Protein AF-A0A372Q5I9-F1 (afdb_monomer_lite)

Radius of gyration: 17.38 Å; chains: 1; bounding box: 40×32×50 Å

Foldseek 3Di:
DQPPLQVVCCVPPVGSPCSVVLLVQLLCQCVVPVVVLLPDVVQQDPPVVCVVVVVVDPDDDDDPPPRRGPSVVSVVQSVQSVDPPGDRDVSSVQSNCQSVQHKDAAPDDPPVDPVCCVVRGDIRGHDDDPPPPD

Structure (mmCIF, N/CA/C/O backbone):
data_AF-A0A372Q5I9-F1
#
_entry.id   AF-A0A372Q5I9-F1
#
loop_
_atom_site.group_PDB
_atom_site.id
_atom_site.type_symbol
_atom_site.label_atom_id
_atom_site.label_alt_id
_atom_site.label_comp_id
_atom_site.label_asym_id
_atom_site.label_entity_id
_atom_site.label_seq_id
_atom_site.pdbx_PDB_ins_code
_atom_site.Cartn_x
_atom_site.Cartn_y
_atom_site.Cartn_z
_atom_site.occupancy
_atom_site.B_iso_or_equiv
_atom_site.auth_seq_id
_atom_site.auth_comp_id
_atom_site.auth_asym_id
_atom_site.auth_atom_id
_atom_site.pdbx_PDB_model_num
ATOM 1 N N . MET A 1 1 ? 12.507 0.087 3.864 1.00 51.41 1 MET A N 1
ATOM 2 C CA . MET A 1 1 ? 11.570 0.381 2.761 1.00 51.41 1 MET A CA 1
ATOM 3 C C . MET A 1 1 ? 11.574 -0.690 1.679 1.00 51.41 1 MET A C 1
ATOM 5 O O . MET A 1 1 ? 10.542 -0.918 1.069 1.00 51.41 1 MET A O 1
ATOM 9 N N . GLU A 1 2 ? 12.701 -1.379 1.483 1.00 56.09 2 GLU A N 1
ATOM 10 C CA . GLU A 1 2 ? 12.885 -2.394 0.439 1.00 56.09 2 GLU A CA 1
ATOM 11 C C . GLU A 1 2 ? 11.979 -3.621 0.607 1.00 56.09 2 GLU A C 1
ATOM 13 O O . GLU A 1 2 ? 11.406 -4.090 -0.361 1.00 56.09 2 GLU A O 1
ATOM 18 N N . THR A 1 3 ? 11.740 -4.119 1.820 1.00 71.19 3 THR A N 1
ATOM 19 C CA . THR A 1 3 ? 11.135 -5.453 1.975 1.00 71.19 3 THR A CA 1
ATOM 20 C C . THR A 1 3 ? 9.711 -5.583 1.427 1.00 71.19 3 THR A C 1
ATOM 22 O O . THR A 1 3 ? 9.437 -6.561 0.737 1.00 71.19 3 THR A O 1
ATOM 25 N N . VAL A 1 4 ? 8.805 -4.627 1.676 1.00 86.44 4 VAL A N 1
ATOM 26 C CA . VAL A 1 4 ? 7.398 -4.751 1.235 1.00 86.44 4 VAL A CA 1
ATOM 27 C C . VAL A 1 4 ? 7.273 -4.621 -0.281 1.00 86.44 4 VAL A C 1
ATOM 29 O O . VAL A 1 4 ? 6.642 -5.467 -0.908 1.00 86.44 4 VAL A O 1
ATOM 32 N N . PHE A 1 5 ? 7.895 -3.607 -0.887 1.00 90.69 5 PHE A N 1
ATOM 33 C CA . PHE A 1 5 ? 7.799 -3.394 -2.332 1.00 90.69 5 PHE A CA 1
ATOM 34 C C . PHE A 1 5 ? 8.676 -4.355 -3.136 1.00 90.69 5 PHE A C 1
ATOM 36 O O . PHE A 1 5 ? 8.263 -4.747 -4.225 1.00 90.69 5 PHE A O 1
ATOM 43 N N . ASN A 1 6 ? 9.807 -4.819 -2.596 1.00 90.50 6 ASN A N 1
ATOM 44 C CA . ASN A 1 6 ? 10.565 -5.915 -3.202 1.00 90.50 6 ASN A CA 1
ATOM 45 C C . ASN A 1 6 ? 9.735 -7.198 -3.185 1.00 90.50 6 ASN A C 1
ATOM 47 O O . ASN A 1 6 ? 9.586 -7.830 -4.225 1.00 90.50 6 ASN A O 1
ATOM 51 N N . SER A 1 7 ? 9.111 -7.530 -2.047 1.00 90.25 7 SER A N 1
ATOM 52 C CA . SER A 1 7 ? 8.238 -8.708 -1.944 1.00 90.25 7 SER A CA 1
ATOM 53 C C . SER A 1 7 ? 7.037 -8.598 -2.881 1.00 90.25 7 SER A C 1
ATOM 55 O O . SER A 1 7 ? 6.737 -9.541 -3.604 1.00 90.25 7 SER A O 1
ATOM 57 N N . ALA A 1 8 ? 6.372 -7.440 -2.923 1.00 91.25 8 ALA A N 1
ATOM 58 C CA . ALA A 1 8 ? 5.258 -7.204 -3.837 1.00 91.25 8 ALA A CA 1
ATOM 59 C C . ALA A 1 8 ? 5.697 -7.333 -5.302 1.00 91.25 8 ALA A C 1
ATOM 61 O O . ALA A 1 8 ? 5.028 -8.000 -6.087 1.00 91.25 8 ALA A O 1
ATOM 62 N N . SER A 1 9 ? 6.844 -6.753 -5.659 1.00 93.12 9 SER A N 1
ATOM 63 C CA . SER A 1 9 ? 7.417 -6.855 -7.001 1.00 93.12 9 SER A CA 1
ATOM 64 C C . SER A 1 9 ? 7.734 -8.308 -7.363 1.00 93.12 9 SER A C 1
ATOM 66 O O . SER A 1 9 ? 7.380 -8.765 -8.449 1.00 93.12 9 SER A O 1
ATOM 68 N N . LEU A 1 10 ? 8.330 -9.065 -6.440 1.00 93.75 10 LEU A N 1
ATOM 69 C CA . LEU A 1 10 ? 8.642 -10.478 -6.628 1.00 93.75 10 LEU A CA 1
ATOM 70 C C . LEU A 1 10 ? 7.375 -11.323 -6.815 1.00 93.75 10 LEU A C 1
ATOM 72 O O . LEU A 1 10 ? 7.316 -12.134 -7.733 1.00 93.75 10 LEU A O 1
ATOM 76 N N . ILE A 1 11 ? 6.348 -11.112 -5.990 1.00 91.38 11 ILE A N 1
ATOM 77 C CA . ILE A 1 11 ? 5.086 -11.865 -6.056 1.00 91.38 11 ILE A CA 1
ATOM 78 C C . ILE A 1 11 ? 4.320 -11.560 -7.350 1.00 91.38 11 ILE A C 1
ATOM 80 O O . ILE A 1 11 ? 3.759 -12.465 -7.963 1.00 91.38 11 ILE A O 1
ATOM 84 N N . VAL A 1 12 ? 4.275 -10.291 -7.764 1.00 91.31 12 VAL A N 1
ATOM 85 C CA . VAL A 1 12 ? 3.466 -9.855 -8.912 1.00 91.31 12 VAL A CA 1
ATOM 86 C C . VAL A 1 12 ? 4.193 -10.068 -10.240 1.00 91.31 12 VAL A C 1
ATOM 88 O O . VAL A 1 12 ? 3.567 -10.479 -11.216 1.00 91.31 12 VAL A O 1
ATOM 91 N N . PHE A 1 13 ? 5.498 -9.793 -10.291 1.00 92.00 13 PHE A N 1
ATOM 92 C CA . PHE A 1 13 ? 6.283 -9.758 -11.531 1.00 92.00 13 PHE A CA 1
ATOM 93 C C . PHE A 1 13 ? 7.381 -10.828 -11.608 1.00 92.00 13 PHE A C 1
ATOM 95 O O . PHE A 1 13 ? 8.049 -10.929 -12.635 1.00 92.00 13 PHE A O 1
ATOM 102 N N . GLY A 1 14 ? 7.608 -11.611 -10.548 1.00 92.94 14 GLY A N 1
ATOM 103 C CA . GLY A 1 14 ? 8.684 -12.610 -10.494 1.00 92.94 14 GLY A CA 1
ATOM 104 C C . GLY A 1 14 ? 10.092 -12.018 -10.354 1.00 92.94 14 GLY A C 1
ATOM 105 O O . GLY A 1 14 ? 11.076 -12.732 -10.525 1.00 92.94 14 GLY A O 1
ATOM 106 N N . ASN A 1 15 ? 10.205 -10.715 -10.078 1.00 92.12 15 ASN A N 1
ATOM 107 C CA . ASN A 1 15 ? 11.466 -9.979 -9.989 1.00 92.12 15 ASN A CA 1
ATOM 108 C C . ASN A 1 15 ? 11.297 -8.746 -9.086 1.00 92.12 15 ASN A C 1
ATOM 110 O O . ASN A 1 15 ? 10.258 -8.095 -9.128 1.00 92.12 15 ASN A O 1
ATOM 114 N N . GLU A 1 16 ? 12.321 -8.376 -8.320 1.00 91.81 16 GLU A N 1
ATOM 115 C CA . GLU A 1 16 ? 12.341 -7.198 -7.443 1.00 91.81 16 GLU A CA 1
ATOM 116 C C . GLU A 1 16 ? 12.575 -5.859 -8.171 1.00 91.81 16 GLU A C 1
ATOM 118 O O . GLU A 1 16 ? 12.362 -4.804 -7.578 1.00 91.81 16 GLU A O 1
ATOM 123 N N . ASN A 1 17 ? 12.967 -5.857 -9.452 1.00 93.44 17 ASN A N 1
ATOM 124 C CA . ASN A 1 17 ? 13.344 -4.640 -10.195 1.00 93.44 17 ASN A CA 1
ATOM 125 C C . ASN A 1 17 ? 12.218 -3.605 -10.393 1.00 93.44 17 ASN A C 1
ATOM 127 O O . ASN A 1 17 ? 12.500 -2.493 -10.837 1.00 93.44 17 ASN A O 1
ATOM 131 N N . PHE A 1 18 ? 10.962 -3.954 -10.098 1.00 92.25 18 PHE A N 1
ATOM 132 C CA . PHE A 1 18 ? 9.819 -3.040 -10.196 1.00 92.25 18 PHE A CA 1
ATOM 133 C C . PHE A 1 18 ? 9.432 -2.409 -8.850 1.00 92.25 18 PHE A C 1
ATOM 135 O O . PHE A 1 18 ? 8.409 -1.725 -8.766 1.00 92.25 18 PHE A O 1
ATOM 142 N N . ASN A 1 19 ? 10.228 -2.619 -7.793 1.00 91.31 19 ASN A N 1
ATOM 143 C CA . ASN A 1 19 ? 9.911 -2.124 -6.453 1.00 91.31 19 ASN A CA 1
ATOM 144 C C . ASN A 1 19 ? 9.736 -0.593 -6.410 1.00 91.31 19 ASN A C 1
ATOM 146 O O . ASN A 1 19 ? 8.772 -0.114 -5.814 1.00 91.31 19 ASN A O 1
ATOM 150 N N . ILE A 1 20 ? 10.590 0.170 -7.105 1.00 91.12 20 ILE A N 1
ATOM 151 C CA . ILE A 1 20 ? 10.553 1.642 -7.097 1.00 91.12 20 ILE A CA 1
ATOM 152 C C . ILE A 1 20 ? 9.322 2.146 -7.855 1.00 91.12 20 ILE A C 1
ATOM 154 O O . ILE A 1 20 ? 8.653 3.076 -7.410 1.00 91.12 20 ILE A O 1
ATOM 158 N N . GLN A 1 21 ? 9.002 1.521 -8.989 1.00 93.56 21 GLN A N 1
ATOM 159 C CA . GLN A 1 21 ? 7.846 1.864 -9.813 1.00 93.56 21 GLN A CA 1
ATOM 160 C C . GLN A 1 21 ? 6.544 1.586 -9.057 1.00 93.56 21 GLN A C 1
ATOM 162 O O . GLN A 1 21 ? 5.656 2.437 -9.047 1.00 93.56 21 GLN A O 1
ATOM 167 N N . LEU A 1 22 ? 6.449 0.434 -8.382 1.00 93.50 22 LEU A N 1
ATOM 168 C CA . LEU A 1 22 ? 5.314 0.109 -7.517 1.00 93.50 22 LEU A CA 1
ATOM 169 C C . LEU A 1 22 ? 5.191 1.098 -6.360 1.00 93.50 22 LEU A C 1
ATOM 171 O O . LEU A 1 22 ? 4.102 1.603 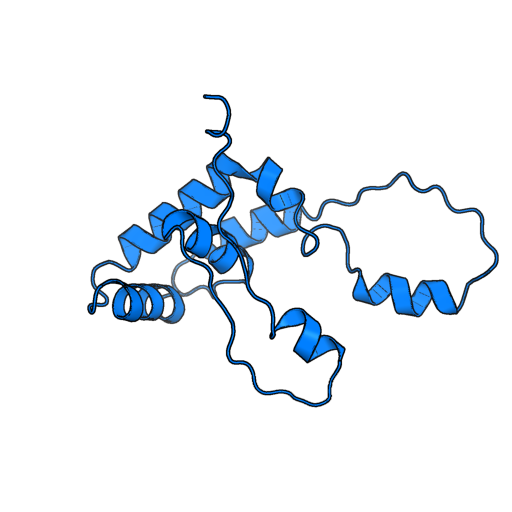-6.102 1.00 93.50 22 LEU A O 1
ATOM 175 N N . TRP A 1 23 ? 6.299 1.395 -5.684 1.00 92.62 23 TRP A N 1
ATOM 176 C CA . TRP A 1 23 ? 6.321 2.347 -4.578 1.00 92.62 23 TRP A CA 1
ATOM 177 C C . TRP A 1 23 ? 5.832 3.734 -5.008 1.00 92.62 23 TRP A C 1
ATOM 179 O O . TRP A 1 23 ? 4.947 4.306 -4.365 1.00 92.62 23 TRP A O 1
ATOM 189 N N . LEU A 1 24 ? 6.334 4.239 -6.137 1.00 93.69 24 LEU A N 1
ATOM 190 C CA . LEU A 1 24 ? 5.915 5.522 -6.693 1.00 93.69 24 LEU A CA 1
ATOM 191 C C . LEU A 1 24 ? 4.432 5.515 -7.084 1.00 93.69 24 LEU A C 1
ATOM 193 O O . LEU A 1 24 ? 3.709 6.452 -6.746 1.00 93.69 24 LEU A O 1
ATOM 197 N N . ALA A 1 25 ? 3.964 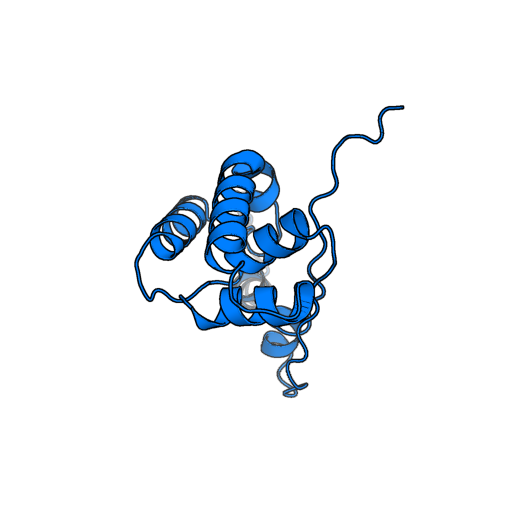4.456 -7.751 1.00 95.19 25 ALA A N 1
ATOM 198 C CA . ALA A 1 25 ? 2.560 4.314 -8.126 1.00 95.19 25 ALA A CA 1
ATOM 199 C C . ALA A 1 25 ? 1.641 4.317 -6.896 1.00 95.19 25 ALA A C 1
ATOM 201 O O . ALA A 1 25 ? 0.596 4.964 -6.916 1.00 95.19 25 ALA A O 1
ATOM 202 N N . VAL A 1 26 ? 2.053 3.658 -5.808 1.00 95.00 26 VAL A N 1
ATOM 203 C CA . VAL A 1 26 ? 1.302 3.635 -4.547 1.00 95.00 26 VAL A CA 1
ATOM 204 C C . VAL A 1 26 ? 1.239 5.011 -3.896 1.00 95.00 26 VAL A C 1
ATOM 206 O O . VAL A 1 26 ? 0.159 5.421 -3.475 1.00 95.00 26 VAL A O 1
ATOM 209 N N . ILE A 1 27 ? 2.352 5.747 -3.831 1.00 93.69 27 ILE A N 1
ATOM 210 C CA . ILE A 1 27 ? 2.343 7.116 -3.289 1.00 93.69 27 ILE A CA 1
ATOM 211 C C . ILE A 1 27 ? 1.410 8.011 -4.112 1.00 93.69 27 ILE A C 1
ATOM 213 O O . ILE A 1 27 ? 0.593 8.727 -3.533 1.00 93.69 27 ILE A O 1
ATOM 217 N N . ILE A 1 28 ? 1.493 7.947 -5.445 1.00 95.31 28 ILE A N 1
ATOM 218 C CA . ILE A 1 28 ? 0.633 8.734 -6.340 1.00 95.31 28 ILE A CA 1
ATOM 219 C C . ILE A 1 28 ? -0.840 8.384 -6.112 1.00 95.31 28 ILE A C 1
ATOM 221 O O . ILE A 1 28 ? -1.646 9.281 -5.885 1.00 95.31 28 ILE A O 1
ATOM 225 N N . GLU A 1 29 ? -1.187 7.097 -6.102 1.00 95.88 29 GLU A N 1
ATOM 226 C CA . GLU A 1 29 ? -2.548 6.612 -5.852 1.00 95.88 29 GLU A CA 1
ATOM 227 C C . GLU A 1 29 ? -3.098 7.120 -4.506 1.00 95.88 29 GLU A C 1
ATOM 229 O O . GLU A 1 29 ? -4.202 7.669 -4.444 1.00 95.88 29 GLU A O 1
AT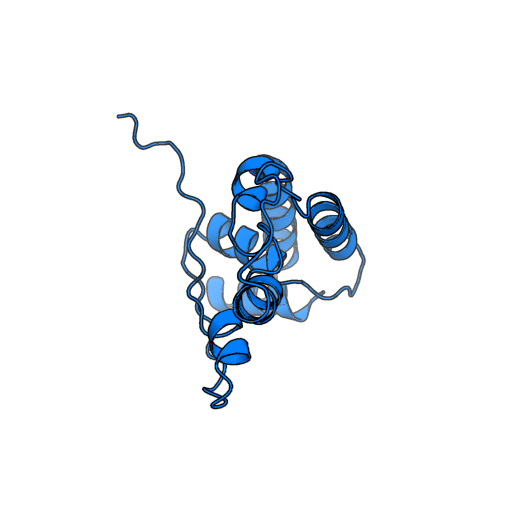OM 234 N N . LEU A 1 30 ? -2.319 6.998 -3.429 1.00 93.88 30 LEU A N 1
ATOM 235 C CA . LEU A 1 30 ? -2.714 7.463 -2.097 1.00 93.88 30 LEU A CA 1
ATOM 236 C C . LEU A 1 30 ? -2.919 8.982 -2.056 1.00 93.88 30 LEU A C 1
ATOM 238 O O . LEU A 1 30 ? -3.900 9.457 -1.480 1.00 93.88 30 LEU A O 1
ATOM 242 N N . MET A 1 31 ? -2.031 9.753 -2.685 1.00 93.31 31 MET A N 1
ATOM 243 C CA . MET A 1 31 ? -2.154 11.210 -2.736 1.00 93.31 31 MET A CA 1
ATOM 244 C C . MET A 1 31 ? -3.364 11.645 -3.575 1.00 93.31 31 MET A C 1
ATOM 246 O O . MET A 1 31 ? -4.155 12.473 -3.116 1.00 93.31 31 MET A O 1
ATOM 250 N N . SER A 1 32 ? -3.553 11.057 -4.760 1.00 94.31 32 SER A N 1
ATOM 251 C CA . SER A 1 32 ? -4.632 11.404 -5.695 1.00 94.31 32 SER A CA 1
ATOM 252 C C . SER A 1 32 ? -6.027 11.105 -5.151 1.00 94.31 32 SER A C 1
ATOM 254 O O . SER A 1 32 ? -6.958 11.863 -5.421 1.00 94.31 32 SER A O 1
ATOM 256 N N . TYR A 1 33 ? -6.181 10.036 -4.366 1.00 93.69 33 TYR A N 1
ATOM 257 C CA . TYR A 1 33 ? -7.484 9.596 -3.857 1.00 93.69 33 TYR A CA 1
ATOM 258 C C . TYR A 1 33 ? -7.599 9.703 -2.332 1.00 93.69 33 TYR A C 1
ATOM 260 O O . TYR A 1 33 ? -8.371 8.976 -1.707 1.00 93.69 33 TYR A O 1
ATOM 268 N N . THR A 1 34 ? -6.885 10.657 -1.726 1.00 90.19 34 THR A N 1
ATOM 269 C CA . THR A 1 34 ? -6.917 10.936 -0.277 1.00 90.19 34 THR A CA 1
ATOM 270 C C . THR A 1 34 ? -8.339 10.969 0.317 1.00 90.19 34 THR A C 1
ATOM 272 O O . THR A 1 34 ? -8.566 10.286 1.318 1.00 90.19 34 THR A O 1
ATOM 275 N N . PRO A 1 35 ? -9.340 11.659 -0.282 1.00 88.31 35 PRO A N 1
ATOM 276 C CA . PRO A 1 35 ? -10.691 11.700 0.287 1.00 88.31 35 PRO A CA 1
ATOM 277 C C . PRO A 1 35 ? -11.364 10.328 0.398 1.00 88.31 35 PRO A C 1
ATOM 279 O O . PRO A 1 35 ? -12.151 10.121 1.317 1.00 88.31 35 PRO A O 1
ATOM 282 N N . PHE A 1 36 ? -11.057 9.399 -0.514 1.00 90.19 36 PHE A N 1
ATOM 283 C CA . PHE A 1 36 ? -11.562 8.026 -0.472 1.00 90.19 36 PHE A CA 1
ATOM 284 C C . PHE A 1 36 ? -10.897 7.229 0.654 1.00 90.19 36 PHE A C 1
ATOM 286 O O . PHE A 1 36 ? -11.575 6.544 1.418 1.00 90.19 36 PHE A O 1
ATOM 293 N N . TYR A 1 37 ? -9.571 7.326 0.783 1.00 89.12 37 TYR A N 1
ATOM 294 C CA . TYR A 1 37 ? -8.844 6.573 1.802 1.00 89.12 37 TYR A CA 1
ATOM 295 C C . TYR A 1 37 ? -9.186 7.049 3.217 1.00 89.12 37 TYR A C 1
ATOM 297 O O . TYR A 1 37 ? -9.366 6.215 4.097 1.00 89.12 37 TYR A O 1
ATOM 305 N N . LEU A 1 38 ? -9.408 8.350 3.424 1.00 86.75 38 LEU A N 1
ATOM 306 C CA . LEU A 1 38 ? -9.829 8.900 4.721 1.00 86.75 38 LEU A CA 1
ATOM 307 C C . LEU A 1 38 ? -11.237 8.468 5.177 1.00 86.75 38 LEU A C 1
ATOM 309 O O . LEU A 1 38 ? -11.590 8.725 6.325 1.00 86.75 38 LEU A O 1
ATOM 313 N N . GLN A 1 39 ? -12.043 7.845 4.310 1.00 84.62 39 GLN A N 1
ATOM 314 C CA . GLN A 1 39 ? -13.344 7.251 4.668 1.00 84.62 39 GLN A CA 1
ATOM 315 C C . GLN A 1 39 ? -13.221 5.793 5.134 1.00 84.62 39 GLN A C 1
ATOM 317 O O . GLN A 1 39 ? -14.206 5.186 5.543 1.00 84.62 39 GLN A O 1
ATOM 322 N N . GLN A 1 40 ? -12.041 5.175 5.026 1.00 80.00 40 GLN A N 1
ATOM 323 C CA . GLN A 1 40 ? -11.879 3.790 5.457 1.00 80.00 40 GLN A CA 1
ATOM 324 C C . GLN A 1 40 ? -11.933 3.706 6.983 1.00 80.00 40 GLN A C 1
ATOM 326 O O . GLN A 1 40 ? -11.290 4.490 7.676 1.00 80.00 40 GLN A O 1
ATOM 331 N N . GLN A 1 41 ? -12.607 2.675 7.498 1.00 74.69 41 GLN A N 1
ATOM 332 C CA . GLN A 1 41 ? -12.807 2.446 8.937 1.00 74.69 41 GLN A CA 1
ATOM 333 C C . GLN A 1 41 ? -11.520 2.479 9.777 1.00 74.69 41 GLN A C 1
ATOM 335 O O . GLN A 1 41 ? -11.559 2.841 10.942 1.00 74.69 41 GLN A O 1
ATOM 340 N N . ILE A 1 42 ? -10.364 2.130 9.200 1.00 73.12 42 ILE A N 1
ATOM 341 C CA . ILE A 1 42 ? -9.074 2.181 9.911 1.00 73.12 42 ILE A CA 1
ATOM 342 C C . ILE A 1 42 ? -8.608 3.616 10.226 1.00 73.12 42 ILE A C 1
ATOM 344 O O . ILE A 1 42 ? -7.765 3.813 11.098 1.00 73.12 42 ILE A O 1
ATOM 348 N N . PHE A 1 43 ? -9.147 4.608 9.512 1.00 69.94 43 PHE A N 1
ATOM 349 C CA . PHE A 1 43 ? -8.909 6.037 9.724 1.00 69.94 43 PHE A CA 1
ATOM 350 C C . PHE A 1 43 ? -10.117 6.739 10.362 1.00 69.94 43 PHE A C 1
ATOM 352 O O . PHE A 1 43 ? -9.996 7.888 10.796 1.00 69.94 43 PHE A O 1
ATOM 359 N N . GLU A 1 44 ? -11.257 6.048 10.470 1.00 61.41 44 GLU A N 1
ATOM 360 C CA . GLU A 1 44 ? -12.435 6.477 11.222 1.00 61.41 44 GLU A CA 1
ATOM 361 C C . GLU A 1 44 ? -12.329 6.004 12.677 1.00 61.41 44 GLU A C 1
ATOM 363 O O . GLU A 1 44 ? -12.984 5.057 13.095 1.00 61.41 44 GLU A O 1
ATOM 368 N N . GLN A 1 45 ? -11.518 6.718 13.463 1.00 55.19 45 GLN A N 1
ATOM 369 C CA . GLN A 1 45 ? -11.373 6.547 14.917 1.00 55.19 45 GLN A CA 1
ATOM 370 C C . GLN A 1 45 ? -10.832 5.179 15.371 1.00 55.19 45 GLN A C 1
ATOM 372 O O . GLN A 1 45 ? -10.865 4.169 14.677 1.00 55.19 45 GLN A O 1
ATOM 377 N N . ASP A 1 46 ? -10.293 5.140 16.589 1.00 53.69 46 ASP A N 1
ATOM 378 C CA . ASP A 1 46 ? -9.961 3.882 17.255 1.00 53.69 46 ASP A CA 1
ATOM 379 C C . ASP A 1 46 ? -11.268 3.185 17.659 1.00 53.69 46 ASP A C 1
ATOM 381 O O . ASP A 1 46 ? -11.695 3.265 18.812 1.00 53.69 46 ASP A O 1
ATOM 385 N N . ILE A 1 47 ? -11.929 2.528 16.695 1.00 49.00 47 ILE A N 1
ATOM 386 C CA . ILE A 1 47 ? -13.159 1.736 16.899 1.00 49.00 47 ILE A CA 1
ATOM 387 C C . ILE A 1 47 ? -12.990 0.812 18.115 1.00 49.00 47 ILE A C 1
ATOM 389 O O . ILE A 1 47 ? -13.903 0.653 18.921 1.00 49.00 47 ILE A O 1
ATOM 393 N N . ILE A 1 48 ? -11.774 0.299 18.306 1.00 49.47 48 ILE A N 1
ATOM 394 C CA . ILE A 1 48 ? -11.431 -0.608 19.396 1.00 49.47 48 ILE A CA 1
ATOM 395 C C . ILE A 1 48 ? -11.500 0.079 20.772 1.00 49.47 48 ILE A C 1
ATOM 397 O O . ILE A 1 48 ? -12.037 -0.503 21.709 1.00 49.47 48 ILE A O 1
ATOM 401 N N . PHE A 1 49 ? -11.019 1.319 20.919 1.00 43.91 49 PHE A N 1
ATOM 402 C CA . PHE A 1 49 ? -11.040 2.003 22.222 1.00 43.91 49 PHE A CA 1
ATOM 403 C C . PHE A 1 49 ? -12.440 2.491 22.608 1.00 43.91 49 PHE A C 1
ATOM 405 O O . PHE A 1 49 ? -12.745 2.632 23.795 1.00 43.91 49 PHE A O 1
ATOM 412 N N . ARG A 1 50 ? -13.310 2.754 21.625 1.00 43.50 50 ARG A N 1
ATOM 413 C CA . ARG A 1 50 ? -14.679 3.211 21.891 1.00 43.50 50 ARG A CA 1
ATOM 414 C C . ARG A 1 50 ? -15.603 2.084 22.336 1.00 43.50 50 ARG A C 1
ATOM 416 O O . ARG A 1 50 ? -16.384 2.313 23.248 1.00 43.50 50 ARG A O 1
ATOM 423 N N . GLU A 1 51 ? -15.527 0.889 21.752 1.00 48.44 51 GLU A N 1
ATOM 424 C CA . GLU A 1 51 ? -16.419 -0.214 22.157 1.00 48.44 51 GLU A CA 1
ATOM 425 C C . GLU A 1 51 ? -16.185 -0.667 23.605 1.00 48.44 51 GLU A C 1
ATOM 427 O O . GLU A 1 51 ? -17.151 -0.938 24.319 1.00 48.44 51 GLU A O 1
ATOM 432 N N . GLU A 1 52 ? -14.935 -0.674 24.075 1.00 50.97 52 GLU A N 1
ATOM 433 C CA . GLU A 1 52 ? -14.625 -1.006 25.472 1.00 50.97 52 GLU A CA 1
ATOM 434 C C . GLU A 1 52 ? -15.040 0.114 26.442 1.00 50.97 52 GLU A C 1
ATOM 436 O O . GLU A 1 52 ? -15.603 -0.165 27.497 1.00 50.97 52 GLU A O 1
ATOM 441 N N . THR A 1 53 ? -14.865 1.390 26.074 1.00 49.00 53 THR A N 1
ATOM 442 C CA . THR A 1 53 ? -15.213 2.531 26.951 1.00 49.00 53 THR A CA 1
ATOM 443 C C . THR A 1 53 ? -16.697 2.917 26.934 1.00 49.00 53 THR A C 1
ATOM 445 O O . THR A 1 53 ? -17.197 3.492 27.904 1.00 49.00 53 THR A O 1
ATOM 448 N N . LEU A 1 54 ? -17.434 2.597 25.863 1.00 45.25 54 LEU A N 1
ATOM 449 C CA . LEU A 1 54 ? -18.880 2.841 25.755 1.00 45.25 54 LEU A CA 1
ATOM 450 C C . LEU A 1 54 ? -19.718 1.791 26.491 1.00 45.25 54 LEU A C 1
ATOM 452 O O . LEU A 1 54 ? -20.867 2.074 26.835 1.00 45.25 54 LEU A O 1
ATOM 456 N N . ASN A 1 55 ? -19.164 0.607 26.767 1.00 48.69 55 ASN A N 1
ATOM 457 C CA . ASN A 1 55 ? -19.854 -0.394 27.582 1.00 48.69 55 ASN A CA 1
ATOM 458 C C . ASN A 1 55 ? -19.853 -0.045 29.081 1.00 48.69 55 ASN A C 1
ATOM 460 O O . ASN A 1 55 ? -20.759 -0.479 29.790 1.00 48.69 55 ASN A O 1
ATOM 464 N N . ASP A 1 56 ? -18.912 0.790 29.538 1.00 46.19 56 ASP A N 1
ATOM 465 C CA . ASP A 1 56 ? -18.830 1.240 30.937 1.00 46.19 56 ASP A CA 1
ATOM 466 C C . ASP A 1 56 ? -19.644 2.510 31.237 1.00 46.19 56 ASP A C 1
ATOM 468 O O . ASP A 1 56 ? -20.009 2.749 32.384 1.00 46.19 56 ASP A O 1
ATOM 472 N N . ASN A 1 57 ? -20.003 3.313 30.228 1.00 42.84 57 ASN A N 1
ATOM 473 C CA . ASN A 1 57 ? -20.687 4.595 30.433 1.00 42.84 57 ASN A CA 1
ATOM 474 C C . ASN A 1 57 ? -22.017 4.694 29.674 1.00 42.84 57 ASN A C 1
ATOM 476 O O . ASN A 1 57 ? -22.246 5.593 28.860 1.00 42.84 57 ASN A O 1
ATOM 480 N N . ARG A 1 58 ? -22.966 3.818 30.019 1.00 44.94 58 ARG A N 1
ATOM 481 C CA . ARG A 1 58 ? -24.392 4.137 29.848 1.00 44.94 58 ARG A CA 1
ATOM 482 C C . ARG A 1 58 ? -24.759 5.222 30.860 1.00 44.94 58 ARG A C 1
ATOM 484 O O . ARG A 1 58 ? -25.115 4.870 31.975 1.00 44.94 58 ARG A O 1
ATOM 491 N N . ASN A 1 59 ? -24.593 6.498 30.496 1.00 44.69 59 ASN A N 1
ATOM 492 C CA . ASN A 1 59 ? -25.352 7.675 30.972 1.00 44.69 59 ASN A CA 1
ATOM 493 C C . ASN A 1 59 ? -24.591 8.970 30.643 1.00 44.69 59 ASN A C 1
ATOM 495 O O . ASN A 1 59 ? -24.004 9.608 31.514 1.00 44.69 59 ASN A O 1
ATOM 499 N N . GLY A 1 60 ? -24.609 9.396 29.383 1.00 37.84 60 GLY A N 1
ATOM 500 C CA . GLY A 1 60 ? -24.054 10.697 29.027 1.00 37.84 60 GLY A CA 1
ATOM 501 C C . GLY A 1 60 ? -24.365 11.072 27.593 1.00 37.84 60 GLY A C 1
ATOM 502 O O . GLY A 1 60 ? -23.708 10.607 26.670 1.00 37.84 60 GLY A O 1
ATOM 503 N N . THR A 1 61 ? -25.377 11.914 27.416 1.00 44.97 61 THR A N 1
ATOM 504 C CA . THR A 1 61 ? -25.725 12.589 26.165 1.00 44.97 61 THR A CA 1
ATOM 505 C C . THR A 1 61 ? -24.490 13.316 25.625 1.00 44.97 61 THR A C 1
ATOM 507 O O . THR A 1 61 ? -24.153 14.398 26.097 1.00 44.97 61 THR A O 1
ATOM 510 N N . MET A 1 62 ? -23.775 12.715 24.673 1.00 38.47 62 MET A N 1
ATOM 511 C CA . MET A 1 62 ? -22.557 13.288 24.097 1.00 38.47 62 MET A CA 1
ATOM 512 C C . MET A 1 62 ? -22.719 13.480 22.593 1.00 38.47 62 MET A C 1
ATOM 514 O O . MET A 1 62 ? -23.147 12.603 21.851 1.00 38.47 62 MET A O 1
ATOM 518 N N . ASN A 1 63 ? -22.409 14.703 22.187 1.00 37.34 63 ASN A N 1
ATOM 519 C CA . ASN A 1 63 ? -22.578 15.291 20.872 1.00 37.34 63 ASN A CA 1
ATOM 520 C C . ASN A 1 63 ? -21.854 14.462 19.786 1.00 37.34 63 ASN A C 1
ATOM 522 O O . ASN A 1 63 ? -20.625 14.431 19.736 1.00 37.34 63 ASN A O 1
ATOM 526 N N . ASN A 1 64 ? -22.613 13.802 18.905 1.00 41.78 64 ASN A N 1
ATOM 527 C CA . ASN A 1 64 ? -22.135 12.856 17.881 1.00 41.78 64 ASN A CA 1
ATOM 528 C C . ASN A 1 64 ? -21.357 13.488 16.702 1.00 41.78 64 ASN A C 1
ATOM 530 O O . ASN A 1 64 ? -21.156 12.834 15.683 1.00 41.78 64 ASN A O 1
ATOM 534 N N . ASN A 1 65 ? -20.894 14.736 16.812 1.00 39.09 65 ASN A N 1
ATOM 535 C CA . ASN A 1 65 ? -20.445 15.523 15.655 1.00 39.09 65 ASN A CA 1
ATOM 536 C C . ASN A 1 65 ? -18.942 15.838 15.591 1.00 39.09 65 ASN A C 1
ATOM 538 O O . ASN A 1 65 ? -18.548 16.735 14.852 1.00 39.09 65 ASN A O 1
ATOM 542 N N . CYS A 1 66 ? -18.075 15.101 16.288 1.00 41.22 66 CYS A N 1
ATOM 543 C CA . CYS A 1 66 ? -16.635 15.184 16.019 1.00 41.22 66 CYS A CA 1
ATOM 544 C C . CYS A 1 66 ? -16.181 13.959 15.219 1.00 41.22 66 CYS A C 1
ATOM 546 O O . CYS A 1 66 ? -15.741 12.951 15.773 1.00 41.22 66 CYS A O 1
ATOM 548 N N . VAL A 1 67 ? -16.321 14.045 13.89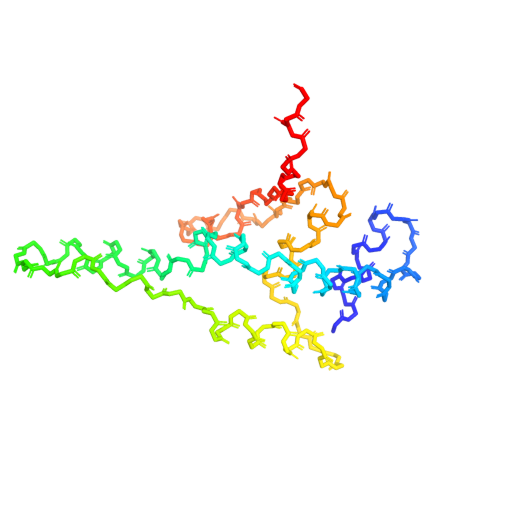5 1.00 47.41 67 VAL A N 1
ATOM 549 C CA . VAL A 1 67 ? -15.705 13.118 12.938 1.00 47.41 67 VAL A CA 1
ATOM 550 C C . VAL A 1 67 ? -14.205 13.426 12.923 1.00 47.41 67 VAL A C 1
ATOM 552 O O . VAL A 1 67 ? -13.708 14.159 12.074 1.00 47.41 67 VAL A O 1
ATOM 555 N N . PHE A 1 68 ? -13.489 12.943 13.939 1.00 48.22 68 PHE A N 1
ATOM 556 C CA . PHE A 1 68 ? -12.030 13.008 13.998 1.00 48.22 68 PHE A CA 1
ATOM 557 C C . PHE A 1 68 ? -11.459 12.122 12.884 1.00 48.22 68 PHE A C 1
ATOM 559 O O . PHE A 1 68 ? -11.331 10.909 13.052 1.00 48.22 68 PHE A O 1
ATOM 566 N N . LYS A 1 69 ? -11.184 12.713 11.718 1.00 60.47 69 LYS A N 1
ATOM 567 C CA . LYS A 1 69 ? -10.437 12.045 10.649 1.00 60.47 69 LYS A CA 1
ATOM 568 C C . LYS A 1 69 ? -8.964 12.143 11.004 1.00 60.47 69 LYS A C 1
ATOM 570 O O . LYS A 1 69 ? -8.465 13.252 11.196 1.00 60.47 69 LYS A O 1
ATOM 575 N N . LYS A 1 70 ? -8.279 11.000 11.070 1.00 74.31 70 LYS A N 1
ATOM 576 C CA . LYS A 1 70 ? -6.825 10.897 11.284 1.00 74.31 70 LYS A CA 1
ATOM 577 C C . LYS A 1 70 ? -6.029 11.386 10.057 1.00 74.31 70 LYS A C 1
ATOM 579 O O . LYS A 1 70 ? -5.182 10.683 9.512 1.00 74.31 70 LYS A O 1
ATOM 584 N N . GLU A 1 71 ? -6.375 12.563 9.537 1.00 83.12 71 GLU A N 1
ATOM 585 C CA . GLU A 1 71 ? -5.815 13.136 8.311 1.00 83.12 71 GLU A CA 1
ATOM 586 C C . GLU A 1 71 ? -4.346 13.515 8.499 1.00 83.12 71 GLU A C 1
ATOM 588 O O . GLU A 1 71 ? -3.513 13.239 7.637 1.00 83.12 71 GLU A O 1
ATOM 593 N N . ASN A 1 72 ? -4.004 14.077 9.659 1.00 83.56 72 ASN A N 1
ATOM 594 C CA . ASN A 1 72 ? -2.622 14.416 9.984 1.00 83.56 72 ASN A CA 1
ATOM 595 C C . ASN A 1 72 ? -1.745 13.164 10.083 1.00 83.56 72 ASN A C 1
ATOM 597 O O . ASN A 1 72 ? -0.603 13.172 9.616 1.00 83.56 72 ASN A O 1
ATOM 601 N N . GLU A 1 73 ? -2.272 12.082 10.651 1.00 84.88 73 GLU A N 1
ATOM 602 C CA . GLU A 1 73 ? -1.616 10.782 10.722 1.00 84.88 73 GLU A CA 1
ATOM 603 C C . GLU A 1 73 ? -1.475 10.188 9.321 1.00 84.88 73 GLU A C 1
ATOM 605 O O . GLU A 1 73 ? -0.371 9.816 8.944 1.00 84.88 73 GLU A O 1
ATOM 610 N N . TYR A 1 74 ? -2.533 10.204 8.504 1.00 87.75 74 TYR A N 1
ATOM 611 C CA . TYR A 1 74 ? -2.486 9.755 7.108 1.00 87.75 74 TYR A CA 1
ATOM 612 C C . TYR A 1 74 ? -1.397 10.482 6.302 1.00 87.75 74 TYR A C 1
ATOM 614 O O . TYR A 1 74 ? -0.567 9.850 5.646 1.00 87.75 74 TYR A O 1
ATOM 622 N N . ILE A 1 75 ? -1.331 11.813 6.405 1.00 88.31 75 ILE A N 1
ATOM 623 C CA . ILE A 1 75 ? -0.286 12.622 5.760 1.00 88.31 75 ILE A CA 1
ATOM 624 C C . ILE A 1 75 ? 1.099 12.273 6.322 1.00 88.31 75 ILE A C 1
ATOM 626 O O . ILE A 1 75 ? 2.080 12.232 5.575 1.00 88.31 75 ILE A O 1
ATOM 630 N N . SER A 1 76 ? 1.203 12.039 7.630 1.00 87.88 76 SER A N 1
ATOM 631 C CA . SER A 1 76 ? 2.466 11.672 8.281 1.00 87.88 76 SER A CA 1
ATOM 632 C C . SER A 1 76 ? 2.968 10.305 7.821 1.00 87.88 76 SER A C 1
ATOM 634 O O . SER A 1 76 ? 4.165 10.159 7.582 1.00 87.88 76 SER A O 1
ATOM 636 N N . GLU A 1 77 ? 2.067 9.346 7.614 1.00 88.75 77 GLU A N 1
ATOM 637 C CA . GLU A 1 77 ? 2.369 8.024 7.064 1.00 88.75 77 GLU A CA 1
ATOM 638 C C . GLU A 1 77 ? 2.880 8.116 5.622 1.00 88.75 77 GLU A C 1
ATOM 640 O O . GLU A 1 77 ? 3.938 7.569 5.309 1.00 88.75 77 GLU A O 1
ATOM 645 N N . ILE A 1 78 ? 2.215 8.897 4.759 1.00 90.00 78 ILE A N 1
ATOM 646 C CA . ILE A 1 78 ? 2.701 9.137 3.387 1.00 90.00 78 ILE A CA 1
ATOM 647 C C . ILE A 1 78 ? 4.087 9.798 3.416 1.00 90.00 78 ILE A C 1
ATOM 649 O O . ILE A 1 78 ? 5.000 9.372 2.710 1.00 90.00 78 ILE A O 1
ATOM 653 N N . LYS A 1 79 ? 4.295 10.804 4.276 1.00 90.12 79 LYS A N 1
ATOM 654 C CA . LYS A 1 79 ? 5.613 11.445 4.441 1.00 90.12 79 LYS A CA 1
ATOM 655 C C . LYS A 1 79 ? 6.676 10.467 4.937 1.00 90.12 79 LYS A C 1
ATOM 657 O O . LYS A 1 79 ? 7.834 10.575 4.533 1.00 90.12 79 LYS A O 1
ATOM 662 N N . LEU A 1 80 ? 6.314 9.538 5.818 1.00 87.50 80 LEU A N 1
ATOM 663 C CA . LEU A 1 80 ? 7.219 8.507 6.313 1.00 87.50 80 LEU A CA 1
ATOM 664 C C . LEU A 1 80 ? 7.597 7.532 5.193 1.00 87.50 80 LEU A C 1
ATOM 666 O O . LEU A 1 80 ? 8.776 7.204 5.056 1.00 87.50 80 LEU A O 1
ATOM 670 N N . MET A 1 81 ? 6.641 7.152 4.342 1.00 86.75 81 MET A N 1
ATOM 671 C CA . MET A 1 81 ? 6.895 6.345 3.145 1.00 86.75 81 MET A CA 1
ATOM 672 C C . MET A 1 81 ? 7.841 7.026 2.155 1.00 86.75 81 MET A C 1
ATOM 674 O O . MET A 1 81 ? 8.486 6.319 1.396 1.00 86.75 81 MET A O 1
ATOM 678 N N . CYS A 1 82 ? 7.979 8.355 2.177 1.00 85.12 82 CYS A N 1
ATOM 679 C CA . CYS A 1 82 ? 8.958 9.081 1.359 1.00 85.12 82 CYS A CA 1
ATOM 680 C C . CYS A 1 82 ? 10.403 9.014 1.896 1.00 85.12 82 CYS A C 1
ATOM 682 O O . CYS A 1 82 ? 11.327 9.445 1.206 1.00 85.12 82 CYS A O 1
ATOM 684 N N . LYS A 1 83 ? 10.633 8.520 3.123 1.00 85.69 83 LYS A N 1
ATOM 685 C CA . LYS A 1 83 ? 11.972 8.485 3.740 1.00 85.69 83 LYS A CA 1
ATOM 686 C C . LYS A 1 83 ? 12.721 7.190 3.419 1.00 85.69 83 LYS A C 1
ATOM 688 O O . LYS A 1 83 ? 12.175 6.122 3.682 1.00 85.69 83 LYS A O 1
ATOM 693 N N . PRO A 1 84 ? 13.993 7.240 2.982 1.00 77.81 84 PRO A N 1
ATOM 694 C CA . PRO A 1 84 ? 14.794 6.039 2.755 1.00 77.81 84 PRO A CA 1
ATOM 695 C C . PRO A 1 84 ? 14.765 5.090 3.955 1.00 77.81 84 PRO A C 1
ATOM 697 O O . PRO A 1 84 ? 14.772 5.522 5.107 1.00 77.81 84 PRO A O 1
ATOM 700 N N . HIS A 1 85 ? 14.723 3.789 3.675 1.00 79.06 85 HIS A N 1
ATOM 701 C CA . HIS A 1 85 ? 14.696 2.721 4.680 1.00 79.06 85 HIS A CA 1
ATOM 702 C C . HIS A 1 85 ? 13.534 2.763 5.691 1.00 79.06 85 HIS A C 1
ATOM 704 O O . HIS A 1 85 ? 13.534 1.967 6.626 1.00 79.06 85 HIS A O 1
ATOM 710 N N . SER A 1 86 ? 12.491 3.569 5.476 1.00 78.94 86 SER A N 1
ATOM 711 C CA . SER A 1 86 ? 11.322 3.579 6.357 1.00 78.94 86 SER A CA 1
ATOM 712 C C . SER A 1 86 ? 10.497 2.292 6.279 1.00 78.94 86 SER A C 1
ATOM 714 O O . SER A 1 86 ? 10.571 1.520 5.313 1.00 78.94 86 SER A O 1
ATOM 716 N N . TRP A 1 87 ? 9.725 2.049 7.334 1.00 76.25 87 TRP A N 1
ATOM 717 C CA . TRP A 1 87 ? 8.728 0.988 7.373 1.00 76.25 87 TRP A CA 1
ATOM 718 C C . TRP A 1 87 ? 7.473 1.438 6.628 1.00 76.25 87 TRP A C 1
ATOM 720 O O . TRP A 1 87 ? 7.074 2.596 6.721 1.00 76.25 87 TRP A O 1
ATOM 730 N N . CYS A 1 88 ? 6.860 0.519 5.884 1.00 82.06 88 CYS A N 1
ATOM 731 C CA . CYS A 1 88 ? 5.567 0.757 5.253 1.00 82.06 88 CYS A CA 1
ATOM 732 C C . CYS A 1 88 ? 4.468 0.413 6.254 1.00 82.06 88 CYS A C 1
ATOM 734 O O . CYS A 1 88 ? 4.419 -0.713 6.752 1.00 82.06 88 CYS A O 1
ATOM 736 N N . SER A 1 89 ? 3.598 1.371 6.548 1.00 84.38 89 SER A N 1
ATOM 737 C CA . SER A 1 89 ? 2.406 1.122 7.353 1.00 84.38 89 SER A CA 1
ATOM 738 C C . SER A 1 89 ? 1.309 0.451 6.533 1.00 84.38 89 SER A C 1
ATOM 740 O O . SER A 1 89 ? 1.423 0.273 5.317 1.00 84.38 89 SER A O 1
ATOM 742 N N . ILE A 1 90 ? 0.205 0.099 7.199 1.00 84.12 90 ILE A N 1
ATOM 743 C CA . ILE A 1 90 ? -0.964 -0.502 6.549 1.00 84.12 90 ILE A CA 1
ATOM 744 C C . ILE A 1 90 ? -1.521 0.377 5.413 1.00 84.12 90 ILE A C 1
ATOM 746 O O . ILE A 1 90 ? -2.081 -0.143 4.452 1.00 84.12 90 ILE A O 1
ATOM 750 N N . VAL A 1 91 ? -1.294 1.697 5.471 1.00 88.69 91 VAL A N 1
ATOM 751 C CA . VAL A 1 91 ? -1.682 2.665 4.433 1.00 88.69 91 VAL A CA 1
ATOM 752 C C . VAL A 1 91 ? -1.096 2.292 3.068 1.00 88.69 91 VAL A C 1
ATOM 754 O O . VAL A 1 91 ? -1.798 2.348 2.059 1.00 88.69 91 VAL A O 1
ATOM 757 N N . ALA A 1 92 ? 0.155 1.821 3.037 1.00 90.88 92 ALA A N 1
ATOM 758 C CA . ALA A 1 92 ? 0.811 1.388 1.806 1.00 90.88 92 ALA A CA 1
ATOM 759 C C . ALA A 1 92 ? 0.056 0.237 1.125 1.00 90.88 92 ALA A C 1
ATOM 761 O O . ALA A 1 92 ? -0.038 0.203 -0.099 1.00 90.88 92 ALA A O 1
ATOM 762 N N . PHE A 1 93 ? -0.530 -0.674 1.907 1.00 90.94 93 PHE A N 1
ATOM 763 C CA . PHE A 1 93 ? -1.288 -1.804 1.374 1.00 90.94 93 PHE A CA 1
ATOM 764 C C . PHE A 1 93 ? -2.608 -1.365 0.739 1.00 90.94 93 PHE A C 1
ATOM 766 O O .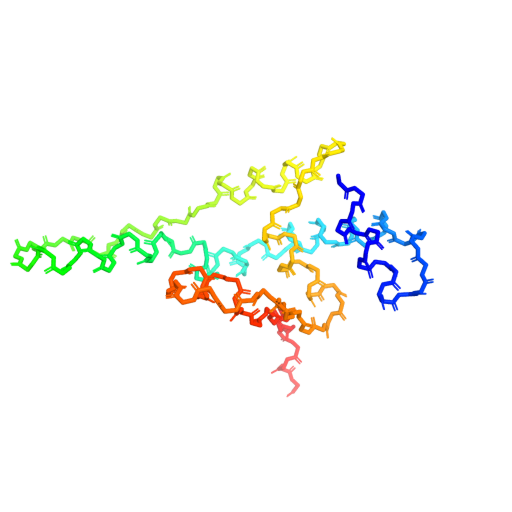 PHE A 1 93 ? -2.965 -1.905 -0.303 1.00 90.94 93 PHE A O 1
ATOM 773 N N . PHE A 1 94 ? -3.293 -0.357 1.294 1.00 91.50 94 PHE A N 1
ATOM 774 C CA . PHE A 1 94 ? -4.501 0.216 0.681 1.00 91.50 94 PHE A CA 1
ATOM 775 C C . PHE A 1 94 ? -4.221 0.848 -0.687 1.00 91.50 94 PHE A C 1
ATOM 777 O O . PHE A 1 94 ? -5.013 0.682 -1.612 1.00 91.50 94 PHE A O 1
ATOM 784 N N . GLY A 1 95 ? -3.085 1.530 -0.842 1.00 93.88 95 GLY A N 1
ATOM 785 C CA . GLY A 1 95 ? -2.664 2.021 -2.154 1.00 93.88 95 GLY A CA 1
ATOM 786 C C . GLY A 1 95 ? -2.232 0.883 -3.082 1.00 93.88 95 GLY A C 1
ATOM 787 O O . GLY A 1 95 ? -2.600 0.864 -4.254 1.00 93.88 95 GLY A O 1
ATOM 788 N N . LEU A 1 96 ? -1.507 -0.110 -2.554 1.00 94.19 96 LEU A N 1
ATOM 789 C CA . LEU A 1 96 ? -0.992 -1.239 -3.331 1.00 94.19 96 LEU A CA 1
ATOM 790 C C . LEU A 1 96 ? -2.105 -2.090 -3.951 1.00 94.19 96 LEU A C 1
ATOM 792 O O . LEU A 1 96 ? -2.023 -2.396 -5.138 1.00 94.19 96 LEU A O 1
ATOM 796 N N . VAL A 1 97 ? -3.160 -2.431 -3.202 1.00 94.44 97 VAL A N 1
ATOM 797 C CA . VAL A 1 97 ? -4.299 -3.189 -3.760 1.00 94.44 97 VAL A CA 1
ATOM 798 C C . VAL A 1 97 ? -4.971 -2.451 -4.913 1.00 94.44 97 VAL A C 1
ATOM 800 O O . VAL A 1 97 ? -5.393 -3.075 -5.885 1.00 94.44 97 VAL A O 1
ATOM 803 N N . SER A 1 98 ? -5.040 -1.121 -4.828 1.00 95.31 98 SER A N 1
ATOM 804 C CA . SER A 1 98 ? -5.645 -0.272 -5.852 1.00 95.31 98 SER A CA 1
ATOM 805 C C . SER A 1 98 ? -4.767 -0.177 -7.093 1.00 95.31 98 SER A C 1
ATOM 807 O O . SER A 1 98 ? -5.280 -0.353 -8.191 1.00 95.31 98 SER A O 1
ATOM 809 N N . VAL A 1 99 ? -3.451 0.003 -6.928 1.00 95.38 99 VAL A N 1
ATOM 810 C CA . VAL A 1 99 ? -2.477 -0.007 -8.037 1.00 95.38 99 VAL A CA 1
ATOM 811 C C . VAL A 1 99 ? -2.457 -1.357 -8.754 1.00 95.38 99 VAL A C 1
ATOM 813 O O . VAL A 1 99 ? -2.386 -1.413 -9.979 1.00 95.38 99 VAL A O 1
ATOM 816 N N . LEU A 1 100 ? -2.523 -2.456 -8.000 1.00 94.00 100 LEU A N 1
ATOM 817 C CA . LEU A 1 100 ? -2.506 -3.807 -8.561 1.00 94.00 100 LEU A CA 1
ATOM 818 C C . LEU A 1 100 ? -3.870 -4.262 -9.091 1.00 94.00 100 LEU A C 1
ATOM 820 O O . LEU A 1 100 ? -3.938 -5.291 -9.764 1.00 94.00 100 LEU A O 1
ATOM 824 N N . HIS A 1 101 ? -4.949 -3.550 -8.755 1.00 93.25 101 HIS A N 1
ATOM 825 C CA . HIS A 1 101 ? -6.335 -3.971 -8.976 1.00 93.25 101 HIS A CA 1
ATOM 826 C C . HIS A 1 101 ? -6.620 -5.403 -8.489 1.00 93.25 101 HIS A C 1
ATOM 828 O O . HIS A 1 101 ? -7.377 -6.153 -9.109 1.00 93.25 101 HIS A O 1
ATOM 834 N N . ARG A 1 102 ? -5.995 -5.802 -7.376 1.00 91.31 102 ARG A N 1
ATOM 835 C CA . ARG A 1 102 ? -6.115 -7.146 -6.793 1.00 91.31 102 ARG A CA 1
ATOM 836 C C . ARG A 1 102 ? -6.261 -7.070 -5.276 1.00 91.31 102 ARG A C 1
ATOM 838 O O . ARG A 1 102 ? -5.601 -6.238 -4.655 1.00 91.31 102 ARG A O 1
ATOM 845 N N . PRO A 1 103 ? -7.100 -7.926 -4.672 1.00 91.81 103 PRO A N 1
ATOM 846 C CA . PRO A 1 103 ? -7.198 -8.000 -3.224 1.00 91.81 103 PRO A CA 1
ATOM 847 C C . PRO A 1 103 ? -5.887 -8.510 -2.613 1.00 91.81 103 PRO A C 1
ATOM 849 O O . PRO A 1 103 ? -5.214 -9.359 -3.200 1.00 91.81 103 PRO A O 1
ATOM 852 N N . ILE A 1 104 ? -5.552 -8.009 -1.424 1.00 89.88 104 ILE A N 1
ATOM 853 C CA . ILE A 1 104 ? -4.469 -8.541 -0.589 1.00 89.88 104 ILE A CA 1
ATOM 854 C C . ILE A 1 104 ? -5.088 -9.072 0.698 1.00 89.88 104 ILE A C 1
ATOM 856 O O . ILE A 1 104 ? -5.854 -8.380 1.370 1.00 89.88 104 ILE A O 1
ATOM 860 N N . GLU A 1 105 ? -4.736 -10.305 1.031 1.00 87.94 105 GLU A N 1
ATOM 861 C CA . GLU A 1 105 ? -5.119 -10.976 2.264 1.00 87.94 105 GLU A CA 1
ATOM 862 C C . GLU A 1 105 ? -3.863 -11.236 3.090 1.00 87.94 105 GLU A C 1
ATOM 864 O O . GLU A 1 105 ? -2.828 -11.659 2.570 1.00 87.94 105 GLU A O 1
ATOM 869 N N . SER A 1 106 ? -3.947 -10.955 4.384 1.00 84.19 106 SER A N 1
ATOM 870 C CA . SER A 1 106 ? -2.877 -11.280 5.314 1.00 84.19 106 SER A CA 1
ATOM 871 C C . SER A 1 106 ? -3.066 -12.699 5.850 1.00 84.19 106 SER A C 1
ATOM 873 O O . SER A 1 106 ? -4.143 -13.069 6.306 1.00 84.19 106 SER A O 1
ATOM 875 N N . LEU A 1 107 ? -1.985 -13.481 5.813 1.00 84.12 107 LEU A N 1
ATOM 876 C CA . LEU A 1 107 ? -1.918 -14.858 6.315 1.00 84.12 107 LEU A CA 1
ATOM 877 C C . LEU A 1 107 ? -1.489 -14.913 7.789 1.00 84.12 107 LEU A C 1
ATOM 879 O O . LEU A 1 107 ? -0.839 -15.867 8.222 1.00 84.12 107 LEU A O 1
ATOM 883 N N . PHE A 1 108 ? -1.776 -13.858 8.551 1.00 82.62 108 PHE A N 1
ATOM 884 C CA . PHE A 1 108 ? -1.389 -13.793 9.951 1.00 82.62 108 PHE A CA 1
ATOM 885 C C . PHE A 1 108 ? -2.046 -14.947 10.735 1.00 82.62 108 PHE A C 1
ATOM 887 O O . PHE A 1 108 ? -3.231 -15.237 10.553 1.00 82.62 108 PHE A O 1
ATOM 894 N N . PRO A 1 109 ? -1.292 -15.671 11.582 1.00 83.31 109 PRO A N 1
ATOM 895 C CA . PRO A 1 109 ? -1.838 -16.820 12.286 1.00 83.31 109 PRO A CA 1
ATOM 896 C C . PRO A 1 109 ? -2.948 -16.386 13.244 1.00 83.31 109 PRO A C 1
ATOM 898 O O . PRO A 1 109 ? -2.889 -15.322 13.858 1.00 83.31 109 PRO A O 1
ATOM 901 N N . ASN A 1 110 ? -3.956 -17.238 13.419 1.00 82.31 110 ASN A N 1
ATOM 902 C CA . ASN A 1 110 ? -4.975 -17.003 14.433 1.00 82.31 110 ASN A CA 1
ATOM 903 C C . ASN A 1 110 ? -4.331 -17.096 15.827 1.00 82.31 110 ASN A C 1
ATOM 905 O O . ASN A 1 110 ? -3.897 -18.165 16.253 1.00 82.31 110 ASN A O 1
ATOM 909 N N . THR A 1 111 ? -4.263 -15.965 16.531 1.00 81.62 111 THR A N 1
ATOM 910 C CA . THR A 1 111 ? -3.561 -15.851 17.824 1.00 81.62 111 THR A CA 1
ATOM 911 C C . THR A 1 111 ? -4.472 -16.065 19.035 1.00 81.62 111 THR A C 1
ATOM 913 O O . THR A 1 111 ? -4.054 -15.810 20.161 1.00 81.62 111 THR A O 1
ATOM 916 N N . ASN A 1 112 ? -5.736 -16.469 18.834 1.00 81.44 112 ASN A N 1
ATOM 917 C CA . ASN A 1 112 ? -6.811 -16.441 19.844 1.00 81.44 112 ASN A CA 1
ATOM 918 C C . ASN A 1 112 ? -7.085 -15.050 20.454 1.00 81.44 112 ASN A C 1
ATOM 920 O O . ASN A 1 112 ? -7.971 -14.902 21.294 1.00 81.44 112 ASN A O 1
ATOM 924 N N . ASN A 1 113 ? -6.378 -14.010 20.006 1.00 82.25 113 ASN A N 1
ATOM 925 C CA . ASN A 1 113 ? -6.630 -12.630 20.369 1.00 82.25 113 ASN A CA 1
ATOM 926 C C . ASN A 1 113 ? -7.573 -12.011 19.327 1.00 82.25 113 ASN A C 1
ATOM 928 O O . ASN A 1 113 ? -7.195 -11.790 18.174 1.00 82.25 113 ASN A O 1
ATOM 932 N N . LYS A 1 114 ? -8.813 -11.727 19.747 1.00 78.25 114 LYS A N 1
ATOM 933 C CA . LYS A 1 114 ? -9.865 -11.163 18.886 1.00 78.25 114 LYS A CA 1
ATOM 934 C C . LYS A 1 114 ? -9.406 -9.881 18.183 1.00 78.25 114 LYS A C 1
ATOM 936 O O . LYS A 1 114 ? -9.645 -9.738 16.989 1.00 78.25 114 LYS A O 1
ATOM 941 N N . PHE A 1 115 ? -8.713 -8.999 18.899 1.00 72.69 115 PHE A N 1
ATOM 942 C CA . PHE A 1 115 ? -8.227 -7.725 18.374 1.00 72.69 115 PHE A CA 1
ATOM 943 C C . PHE A 1 115 ? -7.165 -7.922 17.289 1.00 72.69 115 PHE A C 1
ATOM 945 O O . PHE A 1 115 ? -7.287 -7.386 16.190 1.00 72.69 115 PHE A O 1
ATOM 952 N N . MET A 1 116 ? -6.157 -8.753 17.564 1.00 75.50 116 MET A N 1
ATOM 953 C CA . MET A 1 116 ? -5.097 -9.033 16.589 1.00 75.50 116 MET A CA 1
ATOM 954 C C . MET A 1 116 ? -5.667 -9.679 15.327 1.00 75.50 116 MET A C 1
ATOM 956 O O . MET A 1 116 ? -5.325 -9.280 14.218 1.00 75.50 116 MET A O 1
ATOM 960 N N . ASN A 1 117 ? -6.601 -10.616 15.486 1.00 78.25 117 ASN A N 1
ATOM 961 C CA . ASN A 1 117 ? -7.265 -11.247 14.353 1.00 78.25 117 ASN A CA 1
ATOM 962 C C . ASN A 1 117 ? -8.114 -10.252 13.544 1.00 78.25 117 ASN A C 1
ATOM 964 O O . ASN A 1 117 ? -8.125 -10.333 12.325 1.00 78.25 117 ASN A O 1
ATOM 968 N N . GLN A 1 118 ? -8.804 -9.301 14.180 1.00 75.38 118 GLN A N 1
ATOM 969 C CA . GLN A 1 118 ? -9.594 -8.287 13.466 1.00 75.38 118 GLN A CA 1
ATOM 970 C C . GLN A 1 118 ? -8.727 -7.324 12.646 1.00 75.38 118 GLN A C 1
ATOM 972 O O . GLN A 1 118 ? -9.131 -6.911 11.559 1.00 75.38 118 GLN A O 1
ATOM 977 N N . ILE A 1 119 ? -7.546 -6.966 13.156 1.00 73.50 119 ILE A N 1
ATOM 978 C CA . ILE A 1 119 ? -6.626 -6.060 12.459 1.00 73.50 119 ILE A CA 1
ATOM 979 C C . ILE A 1 119 ? -5.899 -6.787 11.330 1.00 73.50 119 ILE A C 1
ATOM 981 O O . ILE A 1 119 ? -5.832 -6.275 10.212 1.00 73.50 119 ILE A O 1
ATOM 985 N N . TYR A 1 120 ? -5.346 -7.965 11.622 1.00 76.31 120 TYR A N 1
ATOM 986 C CA . TYR A 1 120 ? -4.424 -8.639 10.716 1.00 76.31 120 TYR A CA 1
ATOM 987 C C . TYR A 1 120 ? -5.079 -9.697 9.828 1.00 76.31 120 TYR A C 1
ATOM 989 O O . TYR A 1 120 ? -4.533 -9.962 8.767 1.00 76.31 120 TYR A O 1
ATOM 997 N N . ASN A 1 121 ? -6.242 -10.264 10.164 1.00 81.44 121 ASN A N 1
ATOM 998 C CA . ASN A 1 121 ? -6.929 -11.241 9.301 1.00 81.44 121 ASN A CA 1
ATOM 999 C C . ASN A 1 121 ? -8.029 -10.550 8.495 1.00 81.44 121 ASN A C 1
ATOM 1001 O O . ASN A 1 121 ? -9.217 -10.852 8.622 1.00 81.44 121 ASN A O 1
ATOM 1005 N N . ARG A 1 122 ? -7.619 -9.569 7.688 1.00 79.44 122 ARG A N 1
ATOM 1006 C CA . ARG A 1 122 ? -8.511 -8.784 6.834 1.00 79.44 122 ARG A CA 1
ATOM 1007 C C . ARG A 1 122 ? -8.113 -8.920 5.370 1.00 79.44 122 ARG A C 1
ATOM 1009 O O . ARG A 1 122 ? -6.937 -8.848 5.024 1.00 79.44 122 ARG A O 1
ATOM 1016 N N . ILE A 1 123 ? -9.128 -9.021 4.513 1.00 87.06 123 ILE A N 1
ATOM 1017 C CA . ILE A 1 123 ? -8.989 -8.831 3.069 1.00 87.06 123 ILE A CA 1
ATOM 1018 C C . ILE A 1 123 ? -9.113 -7.333 2.773 1.00 87.06 123 ILE A C 1
ATOM 1020 O O . ILE A 1 123 ? -10.123 -6.701 3.103 1.00 87.06 123 ILE A O 1
ATOM 1024 N N . ILE A 1 124 ? -8.082 -6.761 2.159 1.00 88.88 124 ILE A N 1
ATOM 1025 C CA . ILE A 1 124 ? -8.073 -5.376 1.685 1.00 88.88 124 ILE A CA 1
ATOM 1026 C C . ILE A 1 124 ? -8.453 -5.395 0.203 1.00 88.88 124 ILE A C 1
ATOM 1028 O O . ILE A 1 124 ? -7.838 -6.103 -0.595 1.00 88.88 124 ILE A O 1
ATOM 1032 N N . LEU A 1 125 ? -9.489 -4.638 -0.157 1.00 91.06 125 LEU A N 1
ATOM 1033 C CA . LEU A 1 125 ? -10.017 -4.582 -1.519 1.00 91.06 125 LEU A CA 1
ATOM 1034 C C . LEU A 1 125 ? -9.499 -3.343 -2.266 1.00 91.06 125 LEU A C 1
ATOM 1036 O O . LEU A 1 125 ? -9.342 -2.293 -1.638 1.00 91.06 125 LEU A O 1
ATOM 1040 N N . PRO A 1 126 ? -9.285 -3.431 -3.593 1.00 93.50 126 PRO A N 1
ATOM 1041 C CA . PRO A 1 126 ? -8.952 -2.276 -4.422 1.00 93.50 126 PRO A CA 1
ATOM 1042 C C . PRO A 1 126 ? -10.013 -1.178 -4.326 1.00 93.50 126 PRO A C 1
ATOM 1044 O O . PRO A 1 126 ? -11.214 -1.464 -4.251 1.00 93.50 126 PRO A O 1
ATOM 1047 N N . ARG A 1 127 ? -9.587 0.084 -4.425 1.00 91.75 127 ARG A N 1
ATOM 1048 C CA . ARG A 1 127 ? -10.503 1.201 -4.662 1.00 91.75 127 ARG A CA 1
ATOM 1049 C C . ARG A 1 127 ? -11.273 0.950 -5.959 1.00 91.75 127 ARG A C 1
ATOM 1051 O O . ARG A 1 127 ? -10.683 0.770 -7.023 1.00 91.75 127 ARG A O 1
ATOM 1058 N N . GLN A 1 128 ? -12.599 0.956 -5.874 1.00 85.62 128 GLN A N 1
ATOM 1059 C CA . GLN A 1 128 ? -13.452 0.823 -7.050 1.00 85.62 128 GLN A CA 1
ATOM 1060 C C . GLN A 1 128 ? -13.370 2.111 -7.876 1.00 85.62 128 GLN A C 1
ATOM 1062 O O . GLN A 1 128 ? -13.570 3.211 -7.358 1.00 85.62 128 GLN A O 1
ATOM 1067 N N . SER A 1 129 ? -13.060 1.994 -9.167 1.00 62.28 129 SER A N 1
ATOM 1068 C CA . SER A 1 129 ? -13.191 3.116 -10.095 1.00 62.28 129 SER A CA 1
ATOM 1069 C C . SER A 1 129 ? -14.668 3.484 -10.218 1.00 62.28 129 SER A C 1
ATOM 1071 O O . SER A 1 129 ? -15.490 2.602 -10.463 1.00 62.28 129 SER A O 1
ATOM 1073 N N . SER A 1 130 ? -15.011 4.769 -10.148 1.00 57.66 130 SER A N 1
ATOM 1074 C CA . SER A 1 130 ? -16.362 5.290 -10.410 1.00 57.66 130 SER A CA 1
ATOM 1075 C C . SER A 1 130 ? -16.803 5.156 -11.881 1.00 57.66 130 SER A C 1
ATOM 1077 O O . SER A 1 130 ? -17.655 5.908 -12.336 1.00 57.66 130 SER A O 1
ATOM 1079 N N . ASN A 1 131 ? -16.234 4.216 -12.640 1.00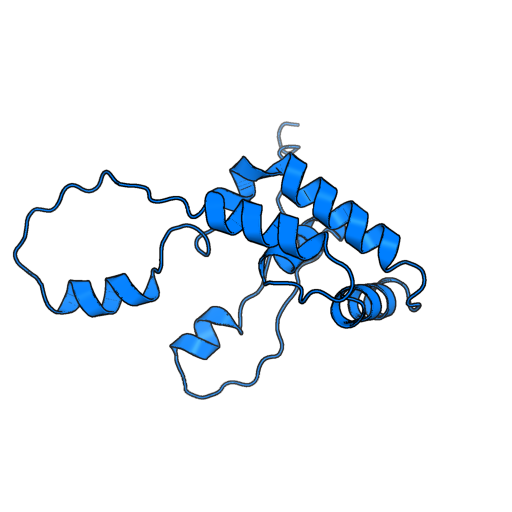 46.09 131 ASN A N 1
ATOM 1080 C CA . ASN A 1 131 ? -16.523 3.987 -14.057 1.00 46.09 131 ASN A CA 1
ATOM 1081 C C . ASN A 1 131 ? -17.784 3.136 -14.285 1.00 46.09 131 ASN A C 1
ATOM 1083 O O . ASN A 1 131 ? -18.041 2.722 -15.408 1.00 46.09 131 ASN A O 1
ATOM 1087 N N . ASN A 1 132 ? -18.602 2.912 -13.253 1.00 41.03 132 ASN A N 1
ATOM 1088 C CA . ASN A 1 132 ? -19.916 2.273 -13.375 1.00 41.03 132 ASN A CA 1
ATOM 1089 C C . ASN A 1 132 ? -21.038 3.305 -13.619 1.00 41.03 132 ASN A C 1
ATOM 1091 O O . ASN A 1 132 ? -22.120 3.200 -13.049 1.00 41.03 132 ASN A O 1
ATOM 1095 N N . LEU A 1 133 ? -20.770 4.316 -14.447 1.00 39.03 133 LEU A N 1
ATOM 1096 C CA . LEU A 1 133 ? -21.804 5.041 -15.188 1.00 39.03 133 LEU A CA 1
ATOM 1097 C C . LEU A 1 133 ? -21.535 4.814 -16.679 1.00 39.03 133 LEU A C 1
ATOM 1099 O O . LEU A 1 133 ? -20.916 5.640 -17.347 1.00 39.03 133 LEU A O 1
ATOM 1103 N N . SER A 1 134 ? -21.952 3.643 -17.155 1.00 34.34 134 SER A N 1
ATOM 1104 C CA . SER A 1 134 ? -22.217 3.361 -18.568 1.00 34.34 134 SER A CA 1
ATOM 1105 C C . SER A 1 134 ? -23.713 3.447 -18.815 1.00 34.34 134 SER A C 1
ATOM 1107 O O . SER A 1 134 ? -24.430 2.782 -18.029 1.00 34.34 134 SER A O 1
#

Sequence (134 aa):
METVFNSASLIVFGNENFNIQLWLAVIIELMSYTPFYLQQQIFEQDIIFREETLNDNRNGTMNNNCVFKKENEYISEIKLMCKPHSWCSIVAFFGLVSVLHRPIESLFPNTNNKFMNQIYNRIILPRQSSNNLS

Secondary structure (DSSP, 8-state):
-HHHHHHHHHHHHSSGGGHHHHHHHHHHHHHHTHHHHTTSTTTB--HHHHHHHHHH-------S----B-HHHHHHHHHHHTSTTPPP-HHHHHHHHHHHTS-EE------S-HHHHHHHS-EEPPPPPS----

pLDDT: mean 77.01, std 18.68, range [34.34, 95.88]